Protein 2BF9 (pdb70)

Radius of gyration: 10.5 Å; Cα contacts (8 Å, |Δi|>4): 22; chains: 1; bounding box: 21×21×24 Å

Solvent-accessible surface area: 3335 Å² total

Foldseek 3Di:
DDDQDDDPDPPDPPVVVVVNVVSNVVVVCVVVVHD

Organism: Meleagris gallopavo (NCBI:txid9103)

Nearest PDB structures (foldseek):
  1ppt-assembly1_A-2  TM=1.028E+00  e=9.636E-04  Meleagris gallopavo
  2bf9-assembly1_A-2  TM=3.465E-01  e=4.652E-04  Meleagris gallopavo
  7rt9-assembly2_Z  TM=9.094E-01  e=9.466E-02  Homo sapiens
  5wlb-assembly2_E  TM=9.378E-01  e=3.264E-01  synthetic construct
  6gwx-assembly1_A  TM=8.488E-01  e=1.302E+00  Streptococcus mutans

InterPro domains:
  IPR001955 Pancreatic hormone-like [PF00159] (2-36)
  IPR001955 Pancreatic hormone-like [PR00278] (2-18)
  IPR001955 Pancreatic hormone-like [PR00278] (19-35)
  IPR001955 Pancreatic hormone-like [SM00309] (1-36)
  IPR001955 Pancreatic hormone-like [cd00126] (2-36)
  IPR020392 Pancreatic hormone-like, conserved site [PS00265] (20-36)

Structure (mmCIF, N/CA/C/O backbone):
data_2BF9
#
_entry.id   2BF9
#
_cell.length_a   34.180
_cell.length_b   32.920
_cell.length_c   28.450
_cell.angle_alpha   90.00
_cell.angle_beta   105.26
_cell.angle_gamma   90.00
#
_symmetry.space_group_name_H-M   'C 1 2 1'
#
loop_
_entity.id
_entity.type
_entity.pdbx_description
1 polymer 'PANCREATIC HORMONE'
2 non-polymer 'ZINC ION'
3 water water
#
loop_
_atom_site.group_PDB
_atom_site.id
_atom_site.type_symbol
_atom_site.label_atom_id
_atom_site.label_alt_id
_atom_site.label_comp_id
_atom_site.label_asym_id
_atom_site.label_entity_id
_atom_site.label_seq_id
_atom_site.pdbx_PDB_ins_code
_atom_site.Cartn_x
_atom_site.Cartn_y
_atom_site.Cartn_z
_atom_site.occupancy
_atom_site.B_iso_or_equiv
_atom_site.auth_seq_id
_atom_site.auth_comp_id
_atom_site.auth_asym_id
_atom_site.auth_atom_id
_atom_site.pdbx_PDB_model_num
ATOM 1 N N . GLY A 1 1 ? 2.165 -9.663 18.378 1.00 9.18 1 GLY A N 1
ATOM 2 C CA . GLY A 1 1 ? 1.463 -9.082 17.246 1.00 9.06 1 GLY A CA 1
ATOM 3 C C . GLY A 1 1 ? 0.447 -10.021 16.691 1.00 7.03 1 GLY A C 1
ATOM 4 O O . GLY A 1 1 ? 0.176 -11.095 17.292 1.00 7.44 1 GLY A O 1
ATOM 9 N N . PRO A 1 2 ? -0.156 -9.703 15.560 1.00 8.02 2 PRO A N 1
ATOM 10 C CA . PRO A 1 2 ? -1.133 -10.605 14.958 1.00 7.95 2 PRO A CA 1
ATOM 11 C C . PRO A 1 2 ? -0.436 -11.888 14.501 1.00 6.60 2 PRO A C 1
ATOM 12 O O . PRO A 1 2 ? 0.702 -11.861 14.085 1.00 8.17 2 PRO A O 1
ATOM 23 N N . SER A 1 3 ? -1.178 -12.974 14.564 1.00 7.33 3 SER A N 1
ATOM 24 C CA . SER A 1 3 ? -0.657 -14.229 14.033 1.00 7.47 3 SER A CA 1
ATOM 25 C C . SER A 1 3 ? -0.590 -14.180 12.506 1.00 6.73 3 SER A C 1
ATOM 26 O O . SER A 1 3 ? -1.240 -13.385 11.842 1.00 8.73 3 SER A O 1
ATOM 38 N N . GLN A 1 4 ? 0.239 -15.017 11.948 1.00 7.51 4 GLN A N 1
ATOM 39 C CA . GLN A 1 4 ? 0.510 -14.982 10.509 1.00 6.68 4 GLN A CA 1
ATOM 40 C C . GLN A 1 4 ? -0.748 -15.417 9.755 1.00 5.87 4 GLN A C 1
ATOM 41 O O . GLN A 1 4 ? -1.329 -16.472 10.009 1.00 7.52 4 GLN A O 1
ATOM 55 N N . PRO A 1 5 ? -1.215 -14.614 8.802 1.00 6.47 5 PRO A N 1
ATOM 56 C CA . PRO A 1 5 ? -2.441 -14.971 8.088 1.00 6.60 5 PRO A CA 1
ATOM 57 C C . PRO A 1 5 ? -2.266 -16.263 7.289 1.00 6.38 5 PRO A C 1
ATOM 58 O O . PRO A 1 5 ? -1.182 -16.589 6.831 1.00 8.02 5 PRO A O 1
ATOM 69 N N . THR A 1 6 ? -3.388 -16.939 7.114 1.00 7.46 6 THR A N 1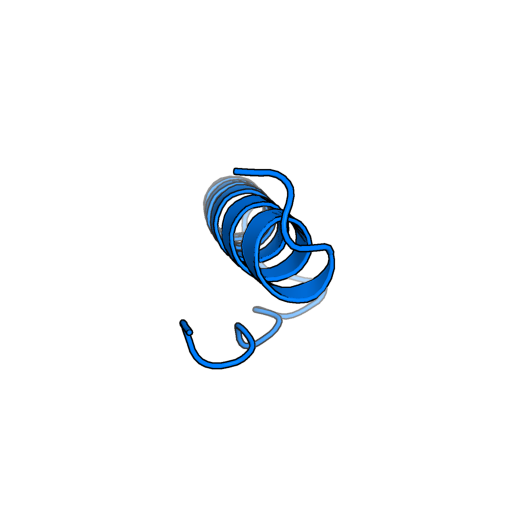
ATOM 70 C CA . THR A 1 6 ? -3.437 -18.150 6.301 1.00 7.96 6 THR A CA 1
ATOM 71 C C . THR A 1 6 ? -3.729 -17.780 4.848 1.00 6.93 6 THR A C 1
ATOM 72 O O . THR A 1 6 ? -4.679 -17.077 4.529 1.00 9.30 6 THR A O 1
ATOM 83 N N . TYR A 1 7 ? -2.888 -18.296 3.952 1.00 8.07 7 TYR A N 1
ATOM 84 C CA . TYR A 1 7 ? -3.114 -18.075 2.505 1.00 7.96 7 TYR A CA 1
ATOM 85 C C . TYR A 1 7 ? -4.383 -18.770 2.072 1.00 7.56 7 TYR A C 1
ATOM 86 O O . TYR A 1 7 ? -4.548 -19.959 2.336 1.00 10.08 7 TYR A O 1
ATOM 104 N N . PRO A 1 8 ? -5.293 -18.084 1.381 1.00 7.99 8 PRO A N 1
ATOM 105 C CA . PRO A 1 8 ? -6.60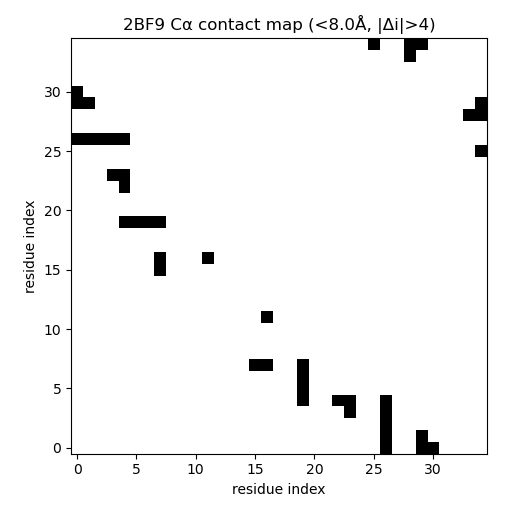6 -18.669 1.043 1.00 7.69 8 PRO A CA 1
ATOM 106 C C . PRO A 1 8 ? -6.585 -19.586 -0.160 1.00 7.87 8 PRO A C 1
ATOM 107 O O . PRO A 1 8 ? -7.652 -20.120 -0.486 1.00 9.93 8 PRO A O 1
ATOM 118 N N . GLY A 1 9 ? -5.440 -19.742 -0.788 1.00 8.78 9 GLY A N 1
ATOM 119 C CA . GLY A 1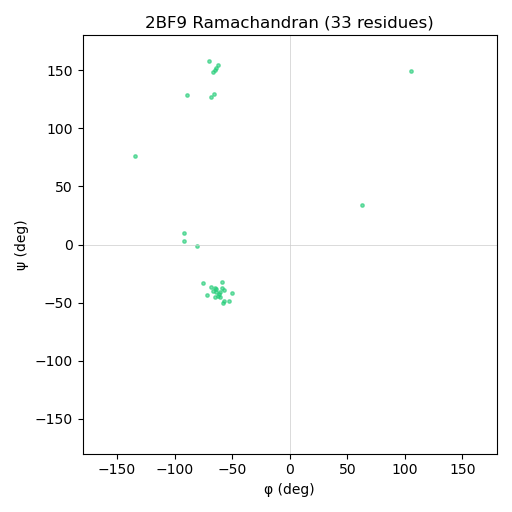 9 ? -5.351 -20.659 -1.926 1.00 9.46 9 GLY A CA 1
ATOM 120 C C . GLY A 1 9 ? -5.288 -19.923 -3.240 1.00 9.08 9 GLY A C 1
ATOM 121 O O . GLY A 1 9 ? -5.857 -18.822 -3.394 1.00 10.88 9 GLY A O 1
ATOM 125 N N . ASP A 1 10 ? -4.599 -20.530 -4.243 1.00 9.91 10 ASP A N 1
ATOM 126 C CA . ASP A 1 10 ? -4.496 -19.890 -5.545 1.00 11.25 10 ASP A CA 1
ATOM 127 C C . ASP A 1 10 ? -5.841 -19.608 -6.215 1.00 11.08 10 ASP A C 1
ATOM 128 O O . ASP A 1 10 ? -5.927 -18.677 -6.981 1.00 13.45 10 ASP A O 1
ATOM 137 N N . ASP A 1 11 ? -6.818 -20.481 -5.950 1.00 8.63 11 ASP A N 1
ATOM 138 C CA . ASP A 1 11 ? -8.110 -20.395 -6.617 1.00 8.64 11 ASP A CA 1
ATOM 139 C C . ASP A 1 11 ? -9.119 -19.581 -5.859 1.00 8.85 11 ASP A C 1
ATOM 140 O O . ASP A 1 11 ? -10.309 -19.589 -6.202 1.00 11.39 11 ASP A O 1
ATOM 149 N N . ALA A 1 12 ? -8.706 -18.870 -4.817 1.00 9.42 12 ALA A N 1
ATOM 150 C CA . 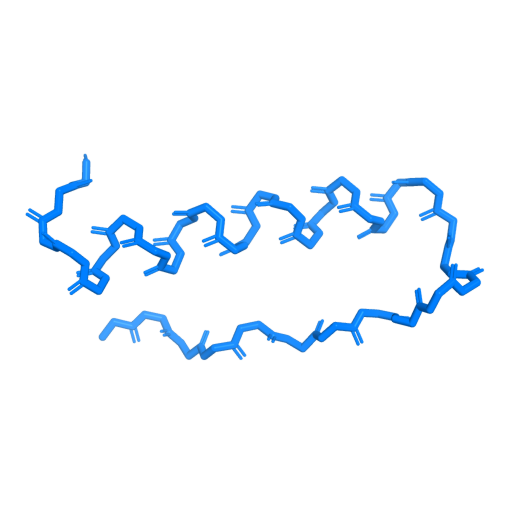ALA A 1 12 ? -9.643 -18.049 -4.078 1.00 10.21 12 ALA A CA 1
ATOM 151 C C . ALA A 1 12 ? -10.194 -16.924 -4.944 1.00 10.40 12 ALA A C 1
ATOM 152 O O . ALA A 1 12 ? -9.496 -16.386 -5.817 1.00 12.33 12 ALA A O 1
ATOM 159 N N . P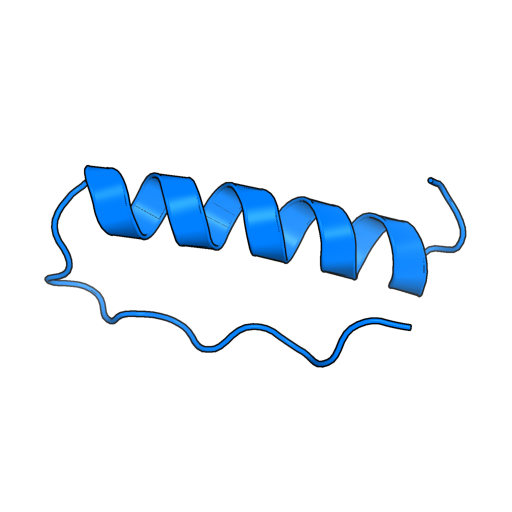RO A 1 13 ? -11.414 -16.498 -4.672 1.00 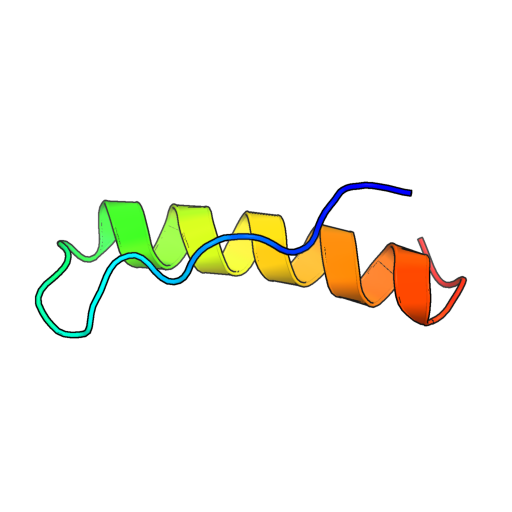12.16 13 PRO A N 1
ATOM 160 C CA . PRO A 1 13 ? -11.922 -15.327 -5.410 1.00 13.42 13 PRO A CA 1
A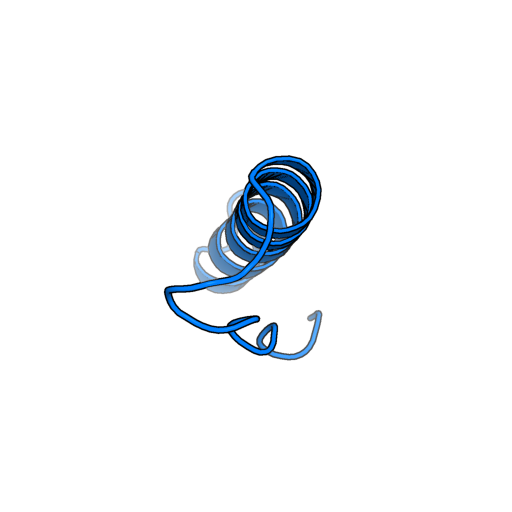TOM 161 C C . PRO A 1 13 ? -11.072 -14.112 -5.123 1.00 1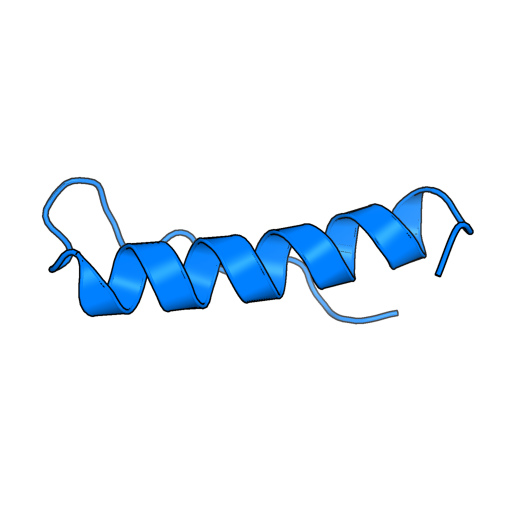0.79 13 PRO A C 1
ATOM 162 O O . PRO A 1 13 ? -10.435 -13.984 -4.062 1.00 10.63 13 PRO A O 1
ATOM 173 N N . VAL A 1 14 ? -11.052 -13.170 -6.039 1.00 12.04 14 VAL A N 1
ATOM 174 C CA . VAL A 1 14 ? -10.327 -11.924 -5.899 1.00 11.69 14 VAL A CA 1
ATOM 175 C C . VAL A 1 14 ? -10.632 -11.239 -4.570 1.00 11.00 14 VAL A C 1
ATOM 176 O O . VAL A 1 14 ? -9.701 -10.743 -3.956 1.00 10.61 14 VAL A O 1
ATOM 189 N N . GLU A 1 15 ? -11.894 -11.210 -4.118 1.00 12.00 15 GLU A N 1
ATOM 190 C CA . GLU A 1 15 ? -12.238 -10.570 -2.852 1.00 12.37 15 GLU A CA 1
ATOM 191 C C . GLU A 1 15 ? -11.456 -11.157 -1.693 1.00 10.66 15 GLU A C 1
ATOM 192 O O . GLU A 1 15 ? -11.080 -10.461 -0.783 1.00 11.84 15 GLU A O 1
ATOM 204 N N . ASP A 1 16 ? -11.262 -12.486 -1.702 1.00 9.86 16 ASP A N 1
ATOM 205 C CA . ASP A 1 16 ? -10.517 -13.147 -0.634 1.00 9.27 16 ASP A CA 1
ATOM 206 C C . ASP A 1 16 ? -9.018 -12.902 -0.779 1.00 8.05 16 ASP A C 1
ATOM 207 O O . ASP A 1 16 ? -8.330 -12.877 0.256 1.00 9.53 16 ASP A O 1
ATOM 216 N N . LEU A 1 17 ? -8.494 -12.786 -1.982 1.00 8.17 17 LEU A N 1
ATOM 217 C CA . LEU A 1 17 ? -7.102 -12.383 -2.139 1.00 8.14 17 LEU A CA 1
ATOM 218 C C . LEU A 1 17 ? -6.874 -10.978 -1.652 1.00 7.51 17 LEU A C 1
ATOM 219 O O . LEU A 1 17 ? -5.833 -10.722 -1.059 1.00 8.63 17 LEU A O 1
ATOM 235 N N . ILE A 1 18 ? -7.793 -10.051 -1.849 1.00 7.65 18 ILE A N 1
ATOM 236 C CA . ILE A 1 18 ? -7.728 -8.687 -1.314 1.00 8.17 18 ILE A CA 1
ATOM 237 C C . ILE A 1 18 ? -7.742 -8.734 0.203 1.00 7.23 18 ILE A C 1
ATOM 238 O O . ILE A 1 18 ? -6.951 -8.080 0.872 1.00 8.63 18 ILE A O 1
ATOM 254 N N . ARG A 1 19 ? -8.609 -9.561 0.799 1.00 7.78 19 ARG A N 1
ATOM 255 C CA . ARG A 1 19 ? -8.655 -9.683 2.245 1.00 8.34 19 ARG A CA 1
ATOM 256 C C . ARG A 1 19 ? -7.312 -10.191 2.795 1.00 7.47 19 ARG A C 1
ATOM 257 O O . ARG A 1 19 ? -6.800 -9.704 3.819 1.00 8.32 19 ARG A O 1
ATOM 278 N N . PHE A 1 20 ? -6.726 -11.171 2.141 1.00 7.71 20 PHE A N 1
ATOM 279 C CA . PHE A 1 20 ? -5.459 -11.733 2.529 1.00 7.17 20 PHE A CA 1
ATOM 280 C C . PHE A 1 20 ? -4.354 -10.679 2.386 1.00 6.64 20 PHE A C 1
ATOM 281 O O . PHE A 1 20 ? -3.543 -10.527 3.291 1.00 7.52 20 PHE A O 1
ATOM 298 N N . TYR A 1 21 ? -4.330 -9.960 1.287 1.00 6.68 21 TYR A N 1
ATOM 299 C CA . TYR A 1 21 ? -3.396 -8.876 1.060 1.00 6.86 21 TYR A CA 1
ATOM 300 C C . TYR A 1 21 ? -3.446 -7.883 2.212 1.00 6.02 21 TYR A C 1
ATOM 301 O O . TYR A 1 21 ? -2.406 -7.492 2.740 1.00 6.90 21 TYR A O 1
ATOM 319 N N . ASN A 1 22 ? -4.648 -7.454 2.621 1.00 5.90 22 ASN A N 1
ATOM 320 C CA . ASN A 1 22 ? -4.741 -6.497 3.730 1.00 6.39 22 ASN A CA 1
ATOM 321 C C . ASN A 1 22 ? -4.222 -7.077 5.019 1.00 5.34 22 ASN A C 1
ATOM 322 O O . ASN A 1 22 ? -3.596 -6.385 5.803 1.00 6.82 22 ASN A O 1
ATOM 333 N N . ASP A 1 23 ? -4.528 -8.340 5.295 1.00 5.56 23 ASP A N 1
ATOM 334 C CA . ASP A 1 23 ? -4.046 -8.972 6.531 1.00 5.82 23 ASP A CA 1
ATOM 335 C C . ASP A 1 23 ? -2.554 -9.175 6.505 1.00 5.68 23 ASP A C 1
ATOM 336 O O . ASP A 1 23 ? -1.892 -9.033 7.552 1.00 6.96 23 ASP A O 1
ATOM 345 N N . LEU A 1 24 ? -1.995 -9.499 5.351 1.00 5.69 24 LEU A N 1
ATOM 346 C CA . LEU A 1 24 ? -0.557 -9.657 5.205 1.00 6.05 24 LEU A CA 1
ATOM 347 C C . LEU A 1 24 ? 0.149 -8.327 5.398 1.00 6.08 24 LEU A C 1
ATOM 348 O O . LEU A 1 24 ? 1.188 -8.260 6.021 1.00 7.56 24 LEU A O 1
ATOM 364 N N . GLN A 1 25 ? -0.406 -7.235 4.871 1.00 7.01 25 GLN A N 1
ATOM 365 C CA . GLN A 1 25 ? 0.153 -5.915 5.071 1.00 7.88 25 GLN A CA 1
ATOM 366 C C . GLN A 1 25 ? 0.262 -5.591 6.554 1.00 7.52 25 GLN A C 1
ATOM 367 O O . GLN A 1 25 ? 1.318 -5.133 7.000 1.00 9.37 25 GLN A O 1
ATOM 381 N N . GLN A 1 26 ? -0.819 -5.824 7.268 1.00 7.68 26 GLN A N 1
ATOM 382 C CA . GLN A 1 26 ? -0.815 -5.542 8.701 1.00 8.43 26 GLN A CA 1
ATOM 383 C C . GLN A 1 26 ? 0.237 -6.372 9.408 1.00 7.80 26 GLN A C 1
ATOM 384 O O . GLN A 1 26 ? 0.982 -5.888 10.269 1.00 9.95 26 GLN A O 1
ATOM 398 N N . TYR A 1 27 ? 0.350 -7.640 9.114 1.00 7.03 27 TYR A N 1
ATOM 399 C CA . TYR A 1 27 ? 1.314 -8.561 9.688 1.00 7.04 27 TYR A CA 1
ATOM 400 C C . TYR A 1 27 ? 2.731 -8.068 9.434 1.00 6.80 27 TYR A C 1
ATOM 401 O O . TYR A 1 27 ? 3.541 -7.982 10.341 1.00 8.23 27 TYR A O 1
ATOM 419 N N . LEU A 1 28 ? 3.039 -7.744 8.186 1.00 6.57 28 LEU A N 1
ATOM 420 C CA . LEU A 1 28 ? 4.378 -7.277 7.824 1.00 7.54 28 LEU A CA 1
ATOM 421 C C . LEU A 1 28 ? 4.702 -5.963 8.489 1.00 7.08 28 LEU A C 1
ATOM 422 O O . LEU A 1 28 ? 5.880 -5.782 8.922 1.00 9.22 28 LEU A O 1
ATOM 438 N N . ASN A 1 29 ? 3.762 -5.041 8.618 1.00 8.11 29 ASN A N 1
ATOM 439 C CA . ASN A 1 29 ? 3.990 -3.796 9.315 1.00 8.80 29 ASN A CA 1
ATOM 440 C C . ASN A 1 29 ? 4.371 -4.045 10.760 1.00 8.21 29 ASN A C 1
ATOM 441 O O . ASN A 1 29 ? 5.248 -3.357 11.326 1.00 11.28 29 ASN A O 1
ATOM 452 N N . VAL A 1 30 ? 3.728 -4.995 11.410 1.00 8.62 30 VAL A N 1
ATOM 453 C CA . VAL A 1 30 ? 4.087 -5.273 12.798 1.00 9.56 30 VAL A CA 1
ATOM 454 C C . VAL A 1 30 ? 5.435 -5.969 12.910 1.00 8.87 30 VAL A C 1
ATOM 455 O O . VAL A 1 30 ? 6.254 -5.588 13.753 1.00 11.40 30 VAL A O 1
ATOM 468 N N . VAL A 1 31 ? 5.716 -6.972 12.055 1.00 9.31 31 VAL A N 1
ATOM 469 C CA . VAL A 1 31 ? 6.984 -7.695 12.084 1.00 10.90 31 VAL A CA 1
ATOM 470 C C . VAL A 1 31 ? 8.167 -6.774 11.878 1.00 9.99 31 VAL A C 1
ATOM 471 O O . VAL A 1 31 ? 9.230 -7.019 12.442 1.00 14.30 31 VAL A O 1
ATOM 484 N N . THR A 1 32 ? 8.008 -5.778 11.021 1.00 8.82 32 THR A N 1
ATOM 485 C CA . THR A 1 32 ? 9.068 -4.844 10.717 1.00 9.65 32 THR A CA 1
ATOM 486 C C . THR A 1 32 ? 9.030 -3.607 11.638 1.00 8.83 32 THR A C 1
ATOM 487 O O . THR A 1 32 ? 9.834 -2.678 11.464 1.00 12.80 32 THR A O 1
ATOM 498 N N . ARG A 1 33 ? 8.116 -3.567 12.609 1.00 8.41 33 ARG A N 1
ATOM 499 C CA . ARG A 1 33 ? 8.007 -2.531 13.618 1.00 8.58 33 ARG A CA 1
ATOM 500 C C . ARG A 1 33 ? 7.702 -1.173 12.991 1.00 8.52 33 ARG A C 1
ATOM 501 O O . ARG A 1 33 ? 8.067 -0.109 13.472 1.00 11.34 33 ARG A O 1
ATOM 522 N N . HIS A 1 34 ? 6.946 -1.158 11.917 1.00 10.11 34 HIS A N 1
ATOM 523 C CA . HIS A 1 34 ? 6.676 0.047 11.118 1.00 10.43 34 HIS A CA 1
ATOM 524 C C . HIS A 1 34 ? 5.189 0.123 10.808 1.00 11.25 34 HIS A C 1
ATOM 525 O O . HIS A 1 34 ? 4.747 -0.205 9.732 1.00 13.44 34 HIS A O 1
ATOM 539 N N . ARG A 1 35 ? 4.397 0.519 11.820 1.00 14.80 35 ARG A N 1
ATOM 540 C CA . ARG A 1 35 ? 2.943 0.516 11.708 1.00 21.74 35 ARG A CA 1
ATOM 541 C C . ARG A 1 35 ? 2.397 1.852 11.206 1.00 31.23 35 ARG A C 1
ATOM 542 O O . ARG A 1 35 ? 1.567 2.525 11.786 1.00 66.39 35 ARG A O 1
#

Sequence (35 aa):
GPSQPTYPGDDAPVEDLIRFYNDLQQYLNVVTRHR

Secondary structure (DSSP, 8-state):
-PPPPPP--TTS-HHHHHHHHHHHHHHHHHHTT--

B-factor: mean 23.28, std 23.04, range [5.34, 130.99]